Protein AF-A0A2V5HBD2-F1 (afdb_monomer)

pLDDT: mean 93.87, std 6.94, range [51.75, 98.62]

Structure (mmCIF, N/CA/C/O backbone):
data_AF-A0A2V5HBD2-F1
#
_entry.id   AF-A0A2V5HBD2-F1
#
loop_
_atom_site.group_PDB
_atom_site.id
_atom_site.type_symbol
_atom_site.label_atom_id
_atom_site.label_alt_id
_atom_site.label_comp_id
_atom_site.label_asym_id
_atom_site.label_entity_id
_atom_site.label_seq_id
_atom_site.pdbx_PDB_ins_code
_atom_site.Cartn_x
_atom_site.Cartn_y
_atom_site.Cartn_z
_atom_site.occupancy
_atom_site.B_iso_or_equiv
_atom_site.auth_seq_id
_atom_site.auth_comp_id
_atom_site.auth_asym_id
_atom_site.auth_atom_id
_atom_site.pdbx_PDB_model_num
ATOM 1 N N . SER A 1 1 ? -24.191 18.237 13.356 1.00 51.75 1 SER A N 1
ATOM 2 C CA . SER A 1 1 ? -23.125 17.581 14.132 1.00 51.75 1 SER A CA 1
ATOM 3 C C . SER A 1 1 ? -22.554 16.488 13.260 1.00 51.75 1 SER A C 1
ATOM 5 O O . SER A 1 1 ? -23.307 15.611 12.860 1.00 51.75 1 SER A O 1
ATOM 7 N N . SER A 1 2 ? -21.290 16.586 12.874 1.00 55.81 2 SER A N 1
ATOM 8 C CA . SER A 1 2 ? -20.625 15.600 12.021 1.00 55.81 2 SER A CA 1
ATOM 9 C C . SER A 1 2 ? -19.352 15.178 12.733 1.00 55.81 2 SER A C 1
ATOM 11 O O . SER A 1 2 ? -18.340 15.867 12.656 1.00 55.81 2 SER A O 1
ATOM 13 N N . SER A 1 3 ? -19.438 14.088 13.495 1.00 84.38 3 SER A N 1
ATOM 14 C CA . SER A 1 3 ? -18.272 13.437 14.089 1.00 84.38 3 SER A CA 1
ATOM 15 C C . SER A 1 3 ? -17.322 13.004 12.970 1.00 84.38 3 SER A C 1
ATOM 17 O O . SER A 1 3 ? -17.746 12.300 12.048 1.00 84.38 3 SER A O 1
ATOM 19 N N . CYS A 1 4 ? -16.061 13.432 13.035 1.00 91.94 4 CYS A N 1
ATOM 20 C CA . CYS A 1 4 ? -15.017 12.989 12.114 1.00 91.94 4 CYS A CA 1
ATOM 21 C C . CYS A 1 4 ? -14.835 11.463 12.184 1.00 91.94 4 CYS A C 1
ATOM 23 O O . CYS A 1 4 ? -15.156 10.831 13.191 1.00 91.94 4 CYS A O 1
ATOM 25 N N . ARG A 1 5 ? -14.324 10.865 11.103 1.00 93.62 5 ARG A N 1
ATOM 26 C CA . ARG A 1 5 ? -13.854 9.472 11.121 1.00 93.62 5 ARG A CA 1
ATOM 27 C C . ARG A 1 5 ? -12.477 9.403 11.790 1.00 93.62 5 ARG A C 1
ATOM 29 O O . ARG A 1 5 ? -11.736 10.379 11.724 1.00 93.62 5 ARG A O 1
ATOM 36 N N . CYS A 1 6 ? -12.169 8.264 12.406 1.00 94.56 6 CYS A N 1
ATOM 37 C CA . CYS A 1 6 ? -10.869 7.992 13.021 1.00 94.56 6 CYS A CA 1
ATOM 38 C C . CYS A 1 6 ? -9.817 7.662 11.954 1.00 94.56 6 CYS A C 1
ATOM 40 O O . CYS A 1 6 ?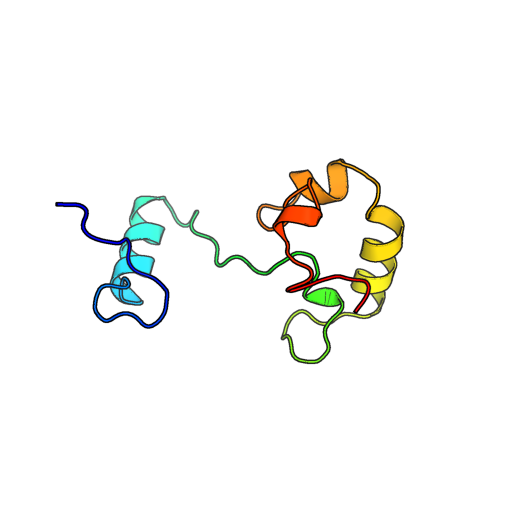 -10.134 7.012 10.954 1.00 94.56 6 CYS A O 1
ATOM 42 N N . PHE A 1 7 ? -8.574 8.056 12.207 1.00 95.50 7 PHE A N 1
ATOM 43 C CA . PHE A 1 7 ? -7.390 7.734 11.413 1.00 95.50 7 PHE A CA 1
ATOM 44 C C . PHE A 1 7 ? -6.385 6.910 12.232 1.00 95.50 7 PHE A C 1
ATOM 46 O O . PHE A 1 7 ? -6.448 6.918 13.464 1.00 95.50 7 PHE A O 1
ATOM 53 N N . PRO A 1 8 ? -5.438 6.202 11.584 1.00 95.06 8 PRO A N 1
ATOM 54 C CA . PRO A 1 8 ? -4.355 5.529 12.293 1.00 95.06 8 PRO A CA 1
ATOM 55 C C . PRO A 1 8 ? -3.614 6.489 13.234 1.00 95.06 8 PRO A C 1
ATOM 57 O O . PRO A 1 8 ? -3.159 7.549 12.809 1.00 95.06 8 PRO A O 1
ATOM 60 N N . GLY A 1 9 ? -3.488 6.104 14.505 1.00 94.31 9 GLY A N 1
ATOM 61 C CA . GLY A 1 9 ? -2.870 6.917 15.560 1.00 94.31 9 GLY A CA 1
ATOM 62 C C . GLY A 1 9 ? -3.863 7.679 16.445 1.00 94.31 9 GLY A C 1
ATOM 63 O O . GLY A 1 9 ? -3.487 8.088 17.543 1.00 94.31 9 GLY A O 1
ATOM 64 N N . ASP A 1 10 ? -5.124 7.818 16.029 1.00 95.62 10 ASP A N 1
ATOM 65 C CA . ASP A 1 10 ? -6.169 8.380 16.885 1.00 95.62 10 ASP A CA 1
ATOM 66 C C . ASP A 1 10 ? -6.542 7.411 18.013 1.00 95.62 10 ASP A C 1
ATOM 68 O O . ASP A 1 10 ? -6.558 6.195 17.831 1.00 95.62 10 ASP A O 1
ATOM 72 N N . ALA A 1 11 ? -6.958 7.946 19.164 1.00 94.31 11 ALA A N 1
ATOM 73 C CA . ALA A 1 11 ? -7.399 7.136 20.306 1.00 94.31 11 ALA A CA 1
ATOM 74 C C . ALA A 1 11 ? -8.632 6.258 20.009 1.00 94.31 11 ALA A C 1
ATOM 76 O O . ALA A 1 11 ? -8.893 5.305 20.734 1.00 94.31 11 ALA A O 1
ATOM 77 N N . CYS A 1 12 ? -9.402 6.594 18.970 1.00 94.31 12 CYS A N 1
ATOM 78 C CA . CYS A 1 12 ? -10.555 5.821 18.513 1.00 94.31 12 CYS A CA 1
ATOM 79 C C . CYS A 1 12 ? -10.238 4.873 17.345 1.00 94.31 12 CYS A C 1
ATOM 81 O O . CYS A 1 12 ? -11.152 4.248 16.808 1.00 94.31 12 CYS A O 1
ATOM 83 N N . TRP A 1 13 ? -8.975 4.792 16.911 1.00 96.56 13 TRP A N 1
ATOM 84 C CA . TRP A 1 13 ? -8.544 3.807 15.926 1.00 96.56 13 TRP A CA 1
ATOM 85 C C . TRP A 1 13 ? -8.624 2.396 16.524 1.00 96.56 13 TRP A C 1
ATOM 87 O O . TRP A 1 13 ? -8.197 2.228 17.669 1.00 96.56 13 TRP A O 1
ATOM 97 N N . PRO A 1 14 ? -9.123 1.384 15.786 1.00 97.06 14 PRO A N 1
ATOM 98 C CA . PRO A 1 14 ? -9.264 0.048 16.344 1.00 97.06 14 PRO A CA 1
ATOM 99 C C . PRO A 1 14 ? -7.920 -0.535 16.782 1.00 97.06 14 PRO A C 1
ATOM 101 O O . PRO A 1 14 ? -6.904 -0.386 16.088 1.00 97.06 14 PRO A O 1
ATOM 104 N N . SER A 1 15 ? -7.924 -1.208 17.929 1.00 97.19 15 SER A N 1
ATOM 105 C CA . SER A 1 15 ? -6.751 -1.881 18.474 1.00 97.19 15 SER A CA 1
ATOM 106 C C . SER A 1 15 ? -6.355 -3.097 17.620 1.00 97.19 15 SER A C 1
ATOM 108 O O . SER A 1 15 ? -7.154 -3.594 16.817 1.00 97.19 15 SER A O 1
ATOM 110 N N . PRO A 1 16 ? -5.128 -3.627 17.775 1.00 97.00 16 PRO A N 1
ATOM 111 C CA . PRO A 1 16 ? -4.722 -4.863 17.104 1.00 97.00 16 PRO A CA 1
ATOM 112 C C . PRO A 1 16 ? -5.669 -6.043 17.375 1.00 97.00 16 PRO A C 1
ATOM 114 O O . PRO A 1 16 ? -5.935 -6.839 16.476 1.00 97.00 16 PRO A O 1
ATOM 117 N N . GLU A 1 17 ? -6.213 -6.143 18.589 1.00 98.31 17 GLU A N 1
ATOM 118 C CA . GLU A 1 17 ? -7.167 -7.185 18.976 1.00 98.31 17 GLU A CA 1
ATOM 119 C C . GLU A 1 17 ? -8.510 -7.023 18.251 1.00 98.31 17 GLU A C 1
ATOM 121 O O . GLU A 1 17 ? -9.084 -8.012 17.798 1.00 98.31 17 GLU A O 1
ATOM 126 N N . GLU A 1 18 ? -8.992 -5.787 18.080 1.00 98.31 18 GLU A N 1
ATOM 127 C CA . GLU A 1 18 ? -10.214 -5.501 17.317 1.00 98.31 18 GLU A CA 1
ATOM 128 C C . GLU A 1 18 ? -10.037 -5.819 15.825 1.00 98.31 18 GLU A C 1
ATOM 130 O O . GLU A 1 18 ? -10.923 -6.418 15.209 1.00 98.31 18 GLU A O 1
ATOM 135 N N . TRP A 1 19 ? -8.872 -5.501 15.247 1.00 98.06 19 TRP A N 1
ATOM 136 C CA . TRP A 1 19 ? -8.531 -5.908 13.880 1.00 98.06 19 TRP A CA 1
ATOM 137 C C . TRP A 1 19 ? -8.438 -7.431 13.730 1.00 98.06 19 TRP A C 1
ATOM 139 O O . TRP A 1 19 ? -8.917 -7.972 12.731 1.00 98.06 19 TRP A O 1
ATOM 149 N N . SER A 1 20 ? -7.877 -8.136 14.720 1.00 98.31 20 SER A N 1
ATOM 150 C CA . SER A 1 20 ? -7.828 -9.604 14.730 1.00 98.31 20 SER A CA 1
ATOM 151 C C . SER A 1 20 ? -9.230 -10.209 14.789 1.00 98.31 20 SER A C 1
ATOM 153 O O . SER A 1 20 ? -9.547 -11.088 13.993 1.00 98.31 20 SER A O 1
ATOM 155 N N . ALA A 1 21 ? -10.0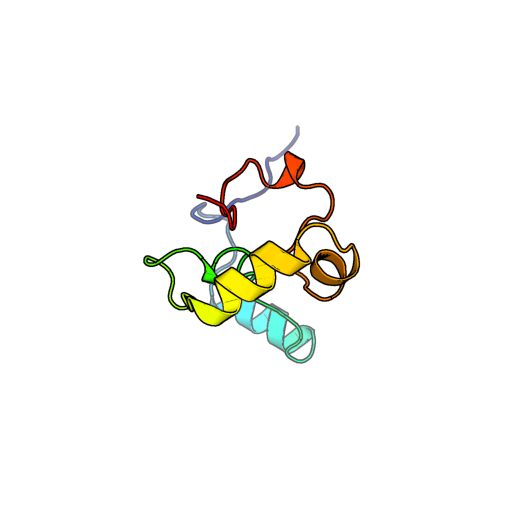96 -9.699 15.669 1.00 98.62 21 ALA A N 1
ATOM 156 C CA . ALA A 1 21 ? -11.477 -10.158 15.778 1.00 98.62 21 ALA A CA 1
ATOM 157 C C . ALA A 1 21 ? -12.267 -9.923 14.478 1.00 98.62 21 ALA A C 1
ATOM 159 O O . ALA A 1 21 ? -13.040 -10.787 14.057 1.00 98.62 21 ALA A O 1
ATOM 160 N N . LEU A 1 22 ? -12.046 -8.785 13.803 1.00 98.44 22 LEU A N 1
ATOM 161 C CA . LEU A 1 22 ? -12.608 -8.544 12.474 1.00 98.44 22 LEU A CA 1
ATOM 162 C C . LEU A 1 22 ? -12.109 -9.593 11.477 1.00 98.44 22 LEU A C 1
ATOM 164 O O . LEU A 1 22 ? -12.933 -10.180 10.778 1.00 98.44 22 LEU A O 1
ATOM 168 N N . ASN A 1 23 ? -10.798 -9.845 11.430 1.00 98.50 23 ASN A N 1
ATOM 169 C CA . ASN A 1 23 ? -10.205 -10.825 10.522 1.00 98.50 23 ASN A CA 1
ATOM 170 C C . ASN A 1 23 ? -10.808 -12.225 10.720 1.00 98.50 23 ASN A C 1
ATOM 172 O O . ASN A 1 23 ? -11.214 -12.865 9.7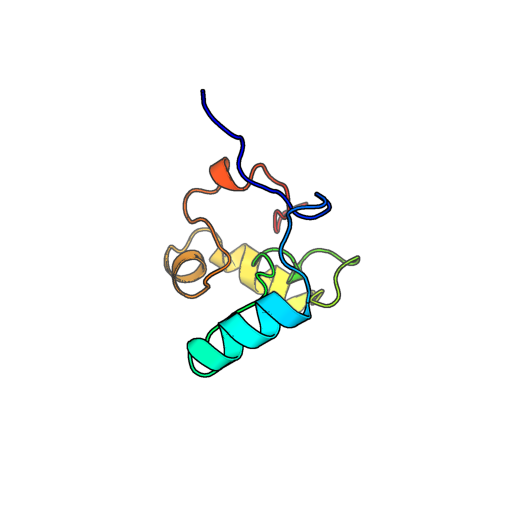49 1.00 98.50 23 ASN A O 1
ATOM 176 N N . ASP A 1 24 ? -10.958 -12.658 11.972 1.00 98.44 24 ASP A N 1
ATOM 177 C CA . ASP A 1 24 ? -11.583 -13.936 12.316 1.00 98.44 24 ASP A CA 1
ATOM 178 C C . ASP A 1 24 ? -13.052 -13.982 11.869 1.00 98.44 24 ASP A C 1
ATOM 180 O O . ASP A 1 24 ? -13.496 -14.965 11.270 1.00 98.44 24 ASP A O 1
ATOM 184 N N . SER A 1 25 ? -13.800 -12.890 12.070 1.00 98.62 25 SER A N 1
ATOM 185 C CA . SER A 1 25 ? -15.212 -12.802 11.668 1.00 98.62 25 SER A CA 1
ATOM 186 C C . SER A 1 25 ? -15.427 -12.907 10.153 1.00 98.62 25 SER A C 1
ATOM 188 O O . SER A 1 25 ? -16.482 -13.363 9.712 1.00 98.62 25 SER A O 1
ATOM 190 N N . ILE A 1 26 ? -14.419 -12.539 9.352 1.00 98.25 26 ILE A N 1
ATOM 191 C CA . ILE A 1 26 ? -14.434 -12.645 7.886 1.00 98.25 26 ILE A CA 1
ATOM 192 C C . ILE A 1 26 ? -13.571 -13.800 7.368 1.00 98.25 26 ILE A C 1
ATOM 194 O O . ILE A 1 26 ? -13.153 -13.793 6.211 1.00 98.25 26 ILE A O 1
ATOM 198 N N . SER A 1 27 ? -13.329 -14.821 8.199 1.00 98.31 27 SER A N 1
ATOM 199 C CA . SER A 1 27 ? -12.610 -16.048 7.819 1.00 98.31 27 SER A CA 1
ATOM 200 C C . SER A 1 27 ? -11.192 -15.801 7.286 1.00 98.31 27 SER A C 1
ATOM 202 O O . SER A 1 27 ? -10.762 -16.449 6.335 1.00 98.31 27 SER A O 1
ATOM 204 N N . GLY A 1 28 ? -10.467 -14.848 7.873 1.00 97.69 28 GLY A N 1
ATOM 205 C CA . GLY A 1 28 ? -9.074 -14.572 7.522 1.00 97.69 28 GLY A CA 1
ATOM 206 C C . GLY A 1 28 ? -8.878 -13.699 6.277 1.00 97.69 28 GLY A C 1
ATOM 207 O O . GLY A 1 28 ? -7.765 -13.624 5.766 1.00 97.69 28 GLY A O 1
ATOM 208 N N . ASN A 1 29 ? -9.935 -13.063 5.759 1.00 96.75 29 ASN A N 1
ATOM 209 C CA . ASN A 1 29 ? -9.883 -12.271 4.521 1.00 96.75 29 ASN A CA 1
ATOM 210 C C . ASN A 1 29 ? -9.543 -10.781 4.735 1.00 96.75 29 ASN A C 1
ATOM 212 O O . ASN A 1 29 ? -9.791 -9.963 3.846 1.00 96.75 29 ASN A O 1
ATOM 216 N N . LEU A 1 30 ? -8.996 -10.396 5.894 1.00 96.88 30 LEU A N 1
ATOM 217 C CA . LEU A 1 30 ? -8.494 -9.040 6.123 1.00 96.88 30 LEU A CA 1
ATOM 218 C C . LEU A 1 30 ? -7.041 -8.929 5.650 1.00 96.88 30 LEU A C 1
ATOM 220 O O . LEU A 1 30 ? -6.194 -9.738 6.022 1.00 96.88 30 LEU A O 1
ATOM 224 N N . LEU A 1 31 ? -6.737 -7.889 4.873 1.00 94.44 31 LEU A N 1
ATOM 225 C CA . LEU A 1 31 ? -5.391 -7.622 4.369 1.00 94.44 31 LEU A CA 1
ATOM 226 C C . LEU A 1 31 ? -4.879 -6.274 4.875 1.00 94.44 31 LEU A C 1
ATOM 228 O O . LEU A 1 31 ? -5.565 -5.256 4.761 1.00 94.44 31 LEU A O 1
ATOM 232 N N . THR A 1 32 ? -3.637 -6.254 5.355 1.00 92.75 32 THR A N 1
ATOM 233 C CA . THR A 1 32 ? -2.881 -5.008 5.508 1.00 92.75 32 THR A CA 1
ATOM 234 C C . THR A 1 32 ? -2.451 -4.540 4.123 1.00 92.75 32 THR A C 1
ATOM 236 O O . THR A 1 32 ? -1.776 -5.270 3.397 1.00 92.75 32 THR A O 1
ATOM 239 N N . ILE A 1 33 ? -2.863 -3.335 3.735 1.00 92.38 33 ILE A N 1
ATOM 240 C CA . ILE A 1 33 ? -2.586 -2.799 2.401 1.00 92.38 33 ILE A CA 1
ATOM 241 C C . ILE A 1 33 ? -1.137 -2.313 2.328 1.00 92.38 33 ILE A C 1
ATOM 243 O O . ILE A 1 33 ? -0.783 -1.319 2.956 1.00 92.38 33 ILE A O 1
ATOM 247 N N . ASP A 1 34 ? -0.332 -2.996 1.517 1.00 93.06 34 ASP A N 1
ATOM 248 C CA . ASP A 1 34 ? 0.983 -2.530 1.077 1.00 93.06 34 ASP A CA 1
ATOM 249 C C . ASP A 1 34 ? 0.858 -1.968 -0.350 1.00 93.06 34 ASP A C 1
ATOM 251 O O . ASP A 1 34 ? 0.492 -2.728 -1.259 1.00 93.06 34 ASP A O 1
ATOM 255 N N . PRO A 1 35 ? 1.067 -0.654 -0.577 1.00 95.00 35 PRO A N 1
ATOM 256 C CA . PRO A 1 35 ? 0.957 -0.059 -1.905 1.00 95.00 35 PRO A CA 1
ATOM 257 C C . PRO A 1 35 ? 1.782 -0.820 -2.942 1.00 95.00 35 PRO A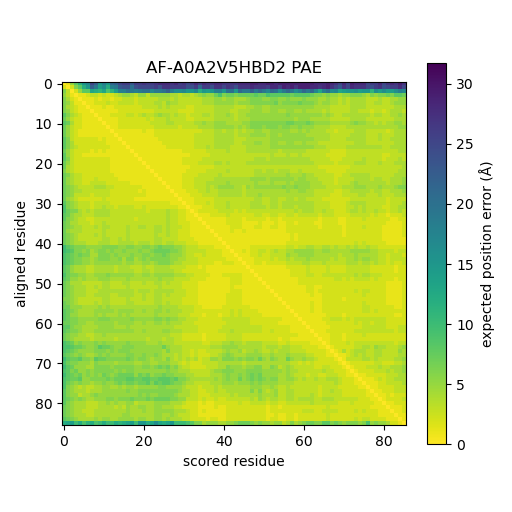 C 1
ATOM 259 O O . PRO A 1 35 ? 2.914 -1.216 -2.682 1.00 95.00 35 PRO A O 1
ATOM 262 N N . ILE A 1 36 ? 1.254 -0.980 -4.158 1.00 95.50 36 ILE A N 1
ATOM 263 C CA . ILE A 1 36 ? 1.968 -1.730 -5.207 1.00 95.50 36 ILE A CA 1
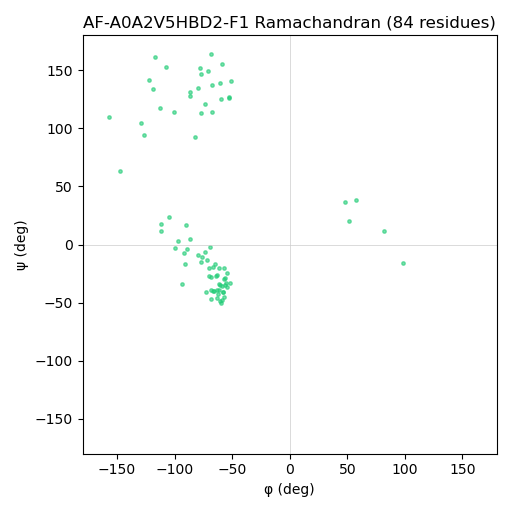ATOM 264 C C . ILE A 1 36 ? 3.378 -1.166 -5.487 1.00 95.50 36 ILE A C 1
ATOM 266 O O . ILE A 1 36 ? 4.278 -1.912 -5.859 1.00 95.50 36 ILE A O 1
ATOM 270 N N . GLY A 1 37 ? 3.582 0.142 -5.276 1.00 95.62 37 GLY A N 1
ATOM 271 C CA . GLY A 1 37 ? 4.862 0.829 -5.452 1.00 95.62 37 GLY A CA 1
ATOM 272 C C . GLY A 1 37 ? 5.914 0.511 -4.387 1.00 95.62 37 GLY A C 1
ATOM 273 O O . GLY A 1 37 ? 7.084 0.801 -4.619 1.00 95.62 37 GLY A O 1
ATOM 274 N N . SER A 1 38 ? 5.555 -0.119 -3.261 1.00 96.75 38 SER A N 1
ATOM 275 C CA . SER A 1 38 ? 6.476 -0.392 -2.147 1.00 96.75 38 SER A CA 1
ATOM 276 C C . SER A 1 38 ? 7.714 -1.173 -2.581 1.00 96.75 38 SER A C 1
ATOM 278 O O . SER A 1 38 ? 8.814 -0.896 -2.110 1.00 96.75 38 SER A O 1
ATOM 280 N N . VAL A 1 39 ? 7.579 -2.060 -3.574 1.00 97.38 39 VAL A N 1
ATOM 281 C CA . VAL A 1 39 ? 8.706 -2.809 -4.157 1.00 97.38 39 VAL A CA 1
ATOM 282 C C . VAL A 1 39 ? 9.822 -1.920 -4.723 1.00 97.38 39 VAL A C 1
ATOM 284 O O . VAL A 1 39 ? 10.948 -2.383 -4.872 1.00 97.38 39 VAL A O 1
ATOM 287 N N . CYS A 1 40 ? 9.539 -0.649 -5.018 1.00 97.56 40 CYS A N 1
ATOM 288 C CA . CYS A 1 40 ? 10.500 0.326 -5.532 1.00 97.56 40 CYS A CA 1
ATOM 289 C C . CYS A 1 40 ? 11.203 1.158 -4.450 1.00 97.56 40 CYS A C 1
ATOM 291 O O . CYS A 1 40 ? 12.144 1.879 -4.771 1.00 97.56 40 CYS A O 1
ATOM 293 N N . HIS A 1 41 ? 10.801 1.061 -3.180 1.00 97.25 41 HIS A N 1
ATOM 294 C CA . HIS A 1 41 ? 11.327 1.917 -2.117 1.00 97.25 41 HIS A CA 1
ATOM 295 C C . HIS A 1 41 ? 12.161 1.124 -1.107 1.00 97.25 41 HIS A C 1
ATOM 297 O O . HIS A 1 41 ? 11.648 0.253 -0.405 1.00 97.25 41 HIS A O 1
ATOM 303 N N . THR A 1 42 ? 13.449 1.461 -0.996 1.00 96.62 42 THR A N 1
ATOM 304 C CA . THR A 1 42 ? 14.457 0.750 -0.179 1.00 96.62 42 THR A CA 1
ATOM 305 C C . THR A 1 42 ? 14.204 0.784 1.328 1.00 96.62 42 THR A C 1
ATOM 307 O O . THR A 1 42 ? 14.787 -0.005 2.066 1.00 96.62 42 THR A O 1
ATOM 310 N N . ASN A 1 43 ? 13.348 1.689 1.800 1.00 94.12 43 ASN A N 1
ATOM 311 C CA . ASN A 1 43 ? 12.943 1.802 3.200 1.00 94.12 43 ASN A CA 1
ATOM 312 C C . ASN A 1 43 ? 11.747 0.902 3.562 1.00 94.12 43 ASN A C 1
ATOM 314 O O . ASN A 1 43 ? 11.246 0.990 4.682 1.00 94.12 43 ASN A O 1
ATOM 318 N N . THR A 1 44 ? 11.274 0.065 2.638 1.00 93.62 44 THR A N 1
ATOM 319 C CA . THR A 1 44 ? 10.171 -0.871 2.874 1.00 93.62 44 THR A CA 1
ATOM 320 C C . THR A 1 44 ? 10.683 -2.307 2.953 1.00 93.62 44 THR A C 1
ATOM 322 O O . THR A 1 44 ? 11.687 -2.664 2.337 1.00 93.62 44 THR A O 1
ATOM 325 N N . ALA A 1 45 ? 9.963 -3.163 3.681 1.00 94.94 45 ALA A N 1
ATOM 326 C CA . ALA A 1 45 ? 10.257 -4.598 3.726 1.00 94.94 45 ALA A CA 1
ATOM 327 C C . ALA A 1 45 ? 10.021 -5.301 2.373 1.00 94.94 45 ALA A C 1
ATOM 329 O O . ALA A 1 45 ? 10.548 -6.387 2.145 1.00 94.94 45 ALA A O 1
ATOM 330 N N . SER A 1 46 ? 9.238 -4.679 1.490 1.00 95.81 46 SER A N 1
ATOM 331 C CA . SER A 1 46 ? 8.837 -5.219 0.190 1.00 95.81 46 SER A CA 1
ATOM 332 C C . SER A 1 46 ? 9.811 -4.879 -0.938 1.00 95.81 46 SER A C 1
ATOM 334 O O . SER A 1 46 ? 9.595 -5.337 -2.061 1.00 95.81 46 SER A O 1
ATOM 336 N N . TYR A 1 47 ? 10.857 -4.087 -0.668 1.00 97.38 47 TYR A N 1
ATOM 337 C CA . TYR A 1 47 ? 11.822 -3.655 -1.675 1.00 97.38 47 TYR A CA 1
ATOM 338 C C . TYR A 1 47 ? 12.409 -4.831 -2.459 1.00 97.38 47 TYR A C 1
ATOM 340 O O . TYR A 1 47 ? 12.987 -5.762 -1.896 1.00 97.38 47 TYR A O 1
ATOM 348 N N . ASP A 1 48 ? 12.298 -4.745 -3.779 1.00 98.25 48 ASP A N 1
ATOM 349 C CA . ASP A 1 48 ? 12.799 -5.740 -4.711 1.00 98.25 48 ASP A CA 1
ATOM 350 C C . ASP A 1 48 ? 13.008 -5.062 -6.069 1.00 98.25 48 ASP A C 1
ATOM 352 O O . ASP A 1 48 ? 12.059 -4.687 -6.764 1.00 98.25 48 ASP A O 1
ATOM 356 N N . ASN A 1 49 ? 14.274 -4.889 -6.446 1.00 97.50 49 ASN A N 1
ATOM 357 C CA . ASN A 1 49 ? 14.647 -4.151 -7.649 1.00 97.50 49 ASN A CA 1
ATOM 358 C C . ASN A 1 49 ? 14.097 -4.798 -8.937 1.00 97.50 49 ASN A C 1
ATOM 360 O O . ASN A 1 49 ? 13.722 -4.096 -9.878 1.00 97.50 49 ASN A O 1
ATOM 364 N N . GLU A 1 50 ? 14.004 -6.130 -8.992 1.00 98.38 50 GLU A N 1
ATOM 365 C CA . GLU A 1 50 ? 13.483 -6.833 -10.170 1.00 98.38 50 GLU A CA 1
ATOM 366 C C . GLU A 1 50 ? 11.966 -6.660 -10.293 1.00 98.38 50 GLU A C 1
ATOM 368 O O . GLU A 1 50 ? 11.442 -6.398 -11.387 1.00 98.38 50 GLU A O 1
ATOM 373 N N . LYS A 1 51 ? 11.249 -6.732 -9.164 1.00 97.69 51 LYS A N 1
ATOM 374 C CA . LYS A 1 51 ? 9.809 -6.443 -9.125 1.00 97.69 51 LYS A CA 1
ATOM 375 C C . LYS A 1 51 ? 9.521 -4.985 -9.441 1.00 97.69 51 LYS A C 1
ATOM 377 O O . LYS A 1 51 ? 8.594 -4.725 -10.204 1.00 97.69 51 LYS A O 1
ATOM 382 N N . CYS A 1 52 ? 10.332 -4.050 -8.948 1.00 98.12 52 CYS A N 1
ATOM 383 C CA . CYS A 1 52 ? 10.200 -2.638 -9.291 1.00 98.12 52 CYS A CA 1
ATOM 384 C C . CYS A 1 52 ? 10.348 -2.401 -10.800 1.00 98.12 52 CYS A C 1
ATOM 386 O O . CYS A 1 52 ? 9.469 -1.812 -11.430 1.00 98.12 52 CYS A O 1
ATOM 388 N N . ALA A 1 53 ? 11.406 -2.937 -11.417 1.00 98.44 53 ALA A N 1
ATOM 389 C CA . ALA A 1 53 ? 11.616 -2.817 -12.858 1.00 98.44 53 ALA A CA 1
ATOM 390 C C . ALA A 1 53 ? 10.468 -3.448 -13.671 1.00 98.44 53 ALA A C 1
ATOM 392 O O . ALA A 1 53 ? 10.106 -2.954 -14.743 1.00 98.44 53 ALA A O 1
ATOM 393 N N . THR A 1 54 ? 9.881 -4.538 -13.171 1.00 97.88 54 THR A N 1
ATOM 394 C CA . THR A 1 54 ? 8.705 -5.174 -13.782 1.00 97.88 54 THR A CA 1
ATOM 395 C C . THR A 1 54 ? 7.465 -4.290 -13.657 1.00 97.88 54 THR A C 1
ATOM 397 O O . THR A 1 54 ? 6.788 -4.049 -14.659 1.00 97.88 54 THR A O 1
ATOM 400 N N . LEU A 1 55 ? 7.208 -3.748 -12.465 1.00 96.75 55 LEU A N 1
ATOM 401 C CA . LEU A 1 55 ? 6.090 -2.851 -12.190 1.00 96.75 55 LEU A CA 1
ATOM 402 C C . LEU A 1 55 ? 6.142 -1.602 -13.074 1.00 96.75 55 LEU A C 1
ATOM 404 O O . LEU A 1 55 ? 5.156 -1.273 -13.728 1.00 96.75 55 LEU A O 1
ATOM 408 N N . GLN A 1 56 ? 7.304 -0.953 -13.173 1.00 97.06 56 GLN A N 1
ATOM 409 C CA . GLN A 1 56 ? 7.498 0.229 -14.016 1.00 97.06 56 GLN A CA 1
ATOM 410 C C . GLN A 1 56 ? 7.163 -0.044 -15.492 1.00 97.06 56 GLN A C 1
ATOM 412 O O . GLN A 1 56 ? 6.505 0.769 -16.140 1.00 97.06 56 GLN A O 1
ATOM 417 N N . LYS A 1 57 ? 7.552 -1.211 -16.030 1.00 97.94 57 LYS A N 1
ATOM 418 C CA . LYS A 1 57 ? 7.235 -1.616 -17.416 1.00 97.94 57 LYS A CA 1
ATOM 419 C C . LYS A 1 57 ? 5.750 -1.905 -17.633 1.00 97.94 57 LYS A C 1
ATOM 421 O O . LYS A 1 57 ? 5.262 -1.797 -18.758 1.00 97.94 57 LYS A O 1
ATOM 426 N N . GLN A 1 58 ? 5.043 -2.328 -16.589 1.00 95.88 58 GLN A N 1
ATOM 427 C CA . GLN A 1 58 ? 3.634 -2.712 -16.654 1.00 95.88 58 GLN A CA 1
ATOM 428 C C . GLN A 1 58 ? 2.683 -1.611 -16.170 1.00 95.88 58 GLN A C 1
ATOM 430 O O . GLN A 1 58 ? 1.473 -1.781 -16.287 1.00 95.88 58 GLN A O 1
ATOM 435 N N . TRP A 1 59 ? 3.201 -0.479 -15.688 1.00 94.00 59 TRP A N 1
ATOM 436 C CA . TRP A 1 59 ? 2.421 0.577 -15.040 1.00 94.00 59 TRP A CA 1
ATOM 437 C C . TRP A 1 59 ? 1.290 1.155 -15.899 1.00 94.00 59 TRP A C 1
ATOM 439 O O . TRP A 1 59 ? 0.275 1.584 -15.381 1.00 94.00 59 TRP A O 1
ATOM 449 N N . SER A 1 60 ? 1.416 1.162 -17.226 1.00 92.94 60 SER A N 1
ATOM 450 C CA . SER A 1 60 ? 0.347 1.659 -18.106 1.00 92.94 60 SER A CA 1
ATOM 451 C C . SER A 1 60 ? -0.788 0.655 -18.339 1.00 92.94 60 SER A C 1
ATOM 453 O O . SER A 1 60 ? -1.797 1.002 -18.956 1.00 92.94 60 SER A O 1
ATOM 455 N N . LYS A 1 61 ? -0.636 -0.600 -17.898 1.00 93.88 61 LYS A N 1
ATOM 456 C CA . LYS A 1 61 ? -1.627 -1.656 -18.115 1.00 93.88 61 LYS A CA 1
ATOM 457 C C . LYS A 1 61 ? -2.680 -1.620 -17.005 1.00 93.88 61 LYS A C 1
ATOM 459 O O . LYS A 1 61 ? -2.317 -1.738 -15.838 1.00 93.88 61 LYS A O 1
ATOM 464 N N . PRO A 1 62 ? -3.983 -1.580 -17.338 1.00 93.31 62 PRO A N 1
ATOM 465 C CA . PRO A 1 62 ? -5.044 -1.629 -16.333 1.0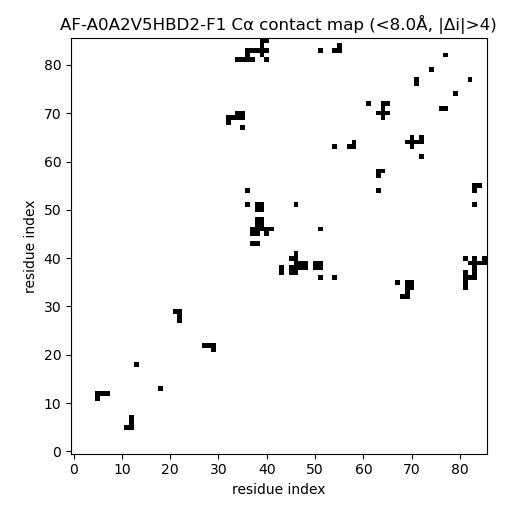0 93.31 62 PRO A CA 1
ATOM 466 C C . PR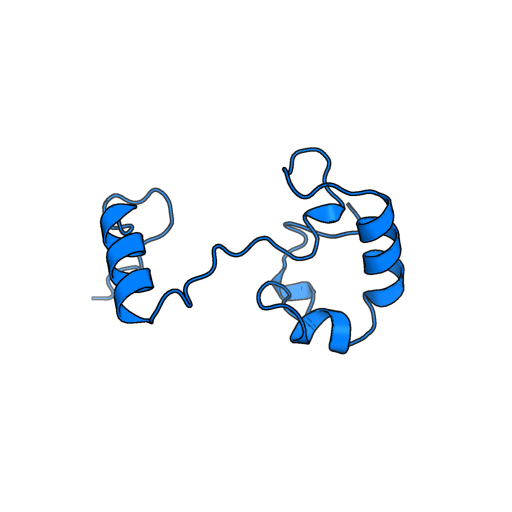O A 1 62 ? -4.977 -2.860 -15.420 1.00 93.31 62 PRO A C 1
ATOM 468 O O . PRO A 1 62 ? -5.273 -2.740 -14.234 1.00 93.31 62 PRO A O 1
ATOM 471 N N . SER A 1 63 ? -4.546 -4.014 -15.950 1.00 94.31 63 SER A N 1
ATOM 472 C CA . SER A 1 63 ? -4.421 -5.264 -15.185 1.00 94.31 63 SER A CA 1
ATOM 473 C C . SER A 1 63 ? -3.499 -5.136 -13.983 1.00 94.31 63 SER A C 1
ATOM 475 O O . SER A 1 63 ? -3.866 -5.539 -12.888 1.00 94.31 63 SER A O 1
ATOM 477 N N . THR A 1 64 ? -2.376 -4.433 -14.142 1.00 93.69 64 THR A N 1
ATOM 478 C CA . THR A 1 64 ? -1.441 -4.120 -13.053 1.00 93.69 64 THR A CA 1
ATOM 479 C C . THR A 1 64 ? -2.140 -3.483 -11.850 1.00 93.69 64 THR A C 1
ATOM 481 O O . THR A 1 64 ? -1.742 -3.711 -10.711 1.00 93.69 64 THR A O 1
ATOM 484 N N . HIS A 1 65 ? -3.195 -2.699 -12.093 1.00 94.81 65 HIS A N 1
ATOM 485 C CA . HIS A 1 65 ? -3.897 -1.955 -11.056 1.00 94.81 65 HIS A CA 1
ATOM 486 C C . HIS A 1 65 ? -5.104 -2.691 -10.467 1.00 94.81 65 HIS A C 1
ATOM 488 O O . HIS A 1 65 ? -5.369 -2.523 -9.284 1.00 94.81 65 HIS A O 1
ATOM 494 N N . TYR A 1 66 ? -5.841 -3.494 -11.244 1.00 93.25 66 TYR A N 1
ATOM 495 C CA . TYR A 1 66 ? -7.011 -4.215 -10.717 1.00 93.25 66 TYR A CA 1
ATOM 496 C C . TYR A 1 66 ? -6.694 -5.616 -10.179 1.00 93.25 66 TYR A C 1
ATOM 498 O O . TYR A 1 66 ? -7.504 -6.163 -9.436 1.00 93.25 66 TYR A O 1
ATOM 506 N N . ASP A 1 67 ? -5.536 -6.190 -10.521 1.00 92.25 67 ASP A N 1
ATOM 507 C CA . ASP A 1 67 ? -5.103 -7.496 -9.999 1.00 92.25 67 ASP A CA 1
ATOM 508 C C . ASP A 1 67 ? -4.601 -7.404 -8.547 1.00 92.25 67 ASP A C 1
ATOM 510 O O . ASP A 1 67 ? -4.397 -8.423 -7.886 1.00 92.25 67 ASP A O 1
ATOM 514 N N . THR A 1 68 ? -4.405 -6.186 -8.029 1.00 88.88 68 THR A N 1
ATOM 515 C CA . THR A 1 68 ? -3.963 -5.944 -6.652 1.00 88.88 68 THR A CA 1
ATOM 516 C C . THR A 1 68 ? -4.972 -5.073 -5.899 1.00 88.88 68 THR A C 1
ATOM 518 O O . THR A 1 68 ? -5.502 -4.113 -6.459 1.00 88.88 68 THR A O 1
ATOM 521 N N . PRO A 1 69 ? -5.224 -5.338 -4.605 1.00 89.44 69 PRO A N 1
ATOM 522 C CA . PRO A 1 69 ? -6.113 -4.503 -3.795 1.00 89.44 69 PRO A CA 1
ATOM 523 C C . PRO A 1 69 ? -5.484 -3.149 -3.414 1.00 89.44 69 PRO A C 1
ATOM 525 O O . PRO A 1 69 ? -6.151 -2.311 -2.812 1.00 89.44 69 PRO A O 1
ATOM 528 N N . SER A 1 70 ? -4.201 -2.933 -3.729 1.00 91.25 70 SER A N 1
ATOM 529 C CA . SER A 1 70 ? -3.387 -1.815 -3.242 1.00 91.25 70 SER A CA 1
ATOM 530 C C . SER A 1 70 ? -3.001 -0.799 -4.320 1.00 91.25 70 SER A C 1
ATOM 532 O O . SER A 1 70 ? -2.080 -0.000 -4.124 1.00 91.25 70 SER A O 1
ATOM 534 N N . SER A 1 71 ? -3.695 -0.808 -5.464 1.00 94.19 71 SER A N 1
ATOM 535 C CA . SER A 1 71 ? -3.372 0.062 -6.592 1.00 94.19 71 SER A CA 1
ATOM 536 C C . SER A 1 71 ? -4.574 0.850 -7.127 1.00 94.19 71 SER A C 1
ATOM 538 O O . SER A 1 71 ? -5.416 0.326 -7.858 1.00 94.19 71 SER A O 1
ATOM 540 N N . PRO A 1 72 ? -4.657 2.157 -6.824 1.00 90.06 72 PRO A N 1
ATOM 541 C CA . PRO A 1 72 ? -5.606 3.044 -7.482 1.00 90.06 72 PRO A CA 1
ATOM 542 C C . PRO A 1 72 ? -5.229 3.217 -8.962 1.00 90.06 72 PRO A C 1
ATOM 544 O O . PRO A 1 72 ? -4.208 3.821 -9.281 1.00 90.06 72 PRO A O 1
ATOM 547 N N . MET A 1 73 ? -6.071 2.725 -9.877 1.00 89.50 73 MET A N 1
ATOM 548 C CA . MET A 1 73 ? -5.824 2.804 -11.330 1.00 89.50 73 MET A CA 1
ATOM 549 C C . MET A 1 73 ? -5.673 4.247 -11.832 1.00 89.50 73 MET A C 1
ATOM 551 O O . MET A 1 73 ? -4.879 4.552 -12.718 1.00 89.50 73 MET A O 1
ATOM 555 N N . ALA A 1 74 ? -6.437 5.162 -11.245 1.00 89.81 74 ALA A N 1
ATOM 556 C CA . ALA A 1 74 ? -6.307 6.582 -11.499 1.00 89.81 74 ALA A CA 1
ATOM 557 C C . ALA A 1 74 ? -5.167 7.151 -10.637 1.00 89.81 74 ALA A C 1
ATOM 559 O O . ALA A 1 74 ? -5.380 7.564 -9.498 1.00 89.81 74 ALA A O 1
ATOM 560 N N . ALA A 1 75 ? -3.957 7.181 -11.206 1.00 84.62 75 ALA A N 1
ATOM 561 C CA . ALA A 1 75 ? -2.712 7.500 -10.502 1.00 84.62 75 ALA A CA 1
ATOM 562 C C . ALA A 1 75 ? -2.709 8.845 -9.748 1.00 84.62 75 ALA A C 1
ATOM 564 O O . ALA A 1 75 ? -1.985 8.993 -8.774 1.00 84.62 75 ALA A O 1
ATOM 565 N N . TRP A 1 76 ? -3.533 9.819 -10.140 1.00 87.81 76 TRP A N 1
ATOM 566 C CA . TRP A 1 76 ? -3.635 11.098 -9.428 1.00 87.81 76 TRP A CA 1
ATOM 567 C C . TRP A 1 76 ? -4.165 10.954 -7.991 1.00 87.81 76 TRP A C 1
ATOM 569 O O . TRP A 1 76 ? -3.788 11.745 -7.130 1.00 87.81 76 TRP A O 1
ATOM 579 N N . TRP A 1 77 ? -4.959 9.916 -7.694 1.00 91.31 77 TRP A N 1
ATOM 580 C CA . TRP A 1 77 ? -5.416 9.622 -6.329 1.00 91.31 77 TRP A CA 1
ATOM 581 C C . TRP A 1 77 ? -4.304 9.127 -5.402 1.00 91.31 77 TRP A C 1
ATOM 583 O O . TRP A 1 77 ? -4.459 9.206 -4.187 1.00 91.31 77 TRP A O 1
ATOM 5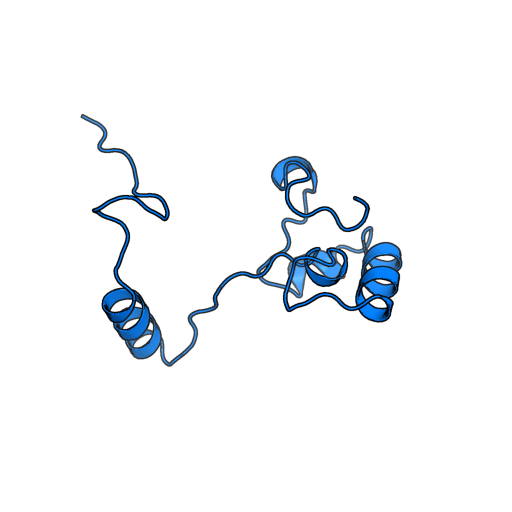93 N N . THR A 1 78 ? -3.186 8.622 -5.938 1.00 90.94 78 THR A N 1
ATOM 594 C CA . THR A 1 78 ? -2.064 8.157 -5.103 1.00 90.94 78 THR A CA 1
ATOM 595 C C . THR A 1 78 ? -1.236 9.311 -4.548 1.00 90.94 78 THR A C 1
ATOM 597 O O . THR A 1 78 ? -0.429 9.098 -3.643 1.00 90.94 78 THR A O 1
ATOM 600 N N . ASN A 1 79 ? -1.404 10.523 -5.096 1.00 93.38 79 ASN A N 1
ATOM 601 C CA . ASN A 1 79 ? -0.678 11.726 -4.693 1.00 93.38 79 ASN A CA 1
ATOM 602 C C . ASN A 1 79 ? 0.847 11.506 -4.585 1.00 93.38 79 ASN A C 1
ATOM 604 O O . ASN A 1 79 ? 1.486 11.985 -3.652 1.00 93.38 79 ASN A O 1
ATOM 608 N N . SER A 1 80 ? 1.414 10.688 -5.480 1.00 91.69 80 SER A N 1
ATOM 609 C CA . SER A 1 80 ? 2.834 10.297 -5.488 1.00 91.69 80 SER A CA 1
ATOM 610 C C . SER A 1 80 ? 3.373 9.753 -4.154 1.00 91.69 80 SER A C 1
ATOM 612 O O . SER A 1 80 ? 4.581 9.736 -3.950 1.00 91.69 80 SER A O 1
ATOM 614 N N . SER A 1 81 ? 2.506 9.295 -3.244 1.00 93.88 81 SER A N 1
ATOM 615 C CA . SER A 1 81 ? 2.910 8.927 -1.877 1.00 93.88 81 SER A CA 1
ATOM 616 C C . SER A 1 81 ? 3.758 7.651 -1.835 1.00 93.88 81 SER A C 1
ATOM 618 O O . SER A 1 81 ? 4.576 7.483 -0.939 1.00 93.88 81 SER A O 1
ATOM 620 N N . CYS A 1 82 ? 3.570 6.765 -2.815 1.00 94.12 82 CYS A N 1
ATOM 621 C CA . CYS A 1 82 ? 4.353 5.549 -3.026 1.00 94.12 82 CYS A CA 1
ATOM 622 C C . CYS A 1 82 ? 4.437 5.270 -4.536 1.00 94.12 82 CYS A C 1
ATOM 624 O O . CYS A 1 82 ? 3.823 4.344 -5.071 1.00 94.12 82 CYS A O 1
ATOM 626 N N . SER A 1 83 ? 5.073 6.196 -5.256 1.00 94.19 83 SER A N 1
ATOM 627 C CA . SER A 1 83 ? 5.215 6.116 -6.709 1.00 94.19 83 SER A CA 1
ATOM 628 C C . SER A 1 83 ? 6.347 5.156 -7.078 1.00 94.19 83 SER A C 1
ATOM 630 O O . SER A 1 83 ? 7.449 5.302 -6.557 1.00 94.19 83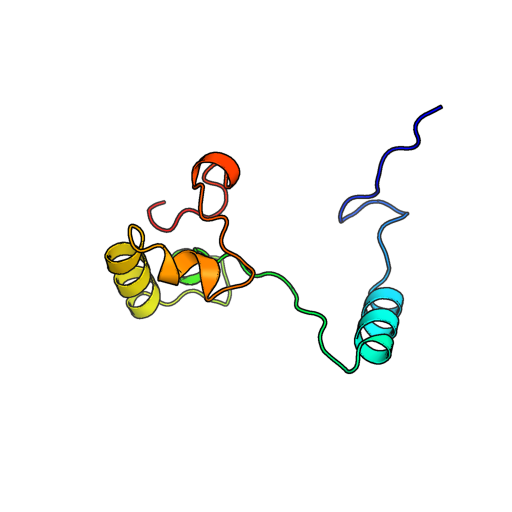 SER A O 1
ATOM 632 N N . PRO A 1 84 ? 6.161 4.249 -8.054 1.00 95.19 84 PRO A N 1
ATOM 633 C CA . PRO A 1 84 ? 7.245 3.383 -8.513 1.00 95.19 84 PRO A CA 1
ATOM 634 C C . PRO A 1 84 ? 8.346 4.137 -9.279 1.00 95.19 84 PRO A C 1
ATOM 636 O O . PRO A 1 84 ? 9.306 3.518 -9.725 1.00 95.19 84 PRO A O 1
ATOM 639 N N . PHE A 1 85 ? 8.205 5.451 -9.484 1.00 94.62 85 PHE A N 1
ATOM 640 C CA . PHE A 1 85 ? 9.144 6.296 -10.230 1.00 94.62 85 PHE A CA 1
ATOM 641 C C . PHE A 1 85 ? 9.889 7.314 -9.348 1.00 94.62 85 PHE A C 1
ATOM 643 O O . PHE A 1 85 ? 10.495 8.238 -9.892 1.00 94.62 85 PHE A O 1
ATOM 650 N N . SER A 1 86 ? 9.811 7.188 -8.018 1.00 88.75 86 SER A N 1
ATOM 651 C CA . SER A 1 86 ? 10.442 8.096 -7.043 1.00 88.75 86 SER A CA 1
ATOM 652 C C . SER A 1 86 ? 11.307 7.365 -6.032 1.00 88.75 86 SER A C 1
ATOM 654 O O . SER A 1 86 ? 10.857 6.284 -5.594 1.00 88.75 86 SER A O 1
#

Radius of gyration: 15.98 Å; Cα contacts (8 Å, |Δi|>4): 73; chains: 1; bounding box: 38×34×38 Å

Nearest PDB structures (foldseek):
  6f74-assembly2_B  TM=8.807E-01  e=3.749E-03  Thermothelomyces thermophilus ATCC 42464

Secondary structure (DSSP, 8-state):
--PPPP-TTSTTSPPHHHHHHHHHHTTT-------GGGGG-TTSTT--HHHHHHHHHHTT-HHHHHSSTT--SSGGGGTTTT-TT-

Organism: Aspergillus violaceofuscus (strain CBS 115571) (NCBI:txid1450538)

Solvent-accessible surface area (backbone atoms only — not comparable to full-atom values): 5436 Å² total; per-residue (Å²): 140,79,84,78,83,72,47,93,87,42,94,78,35,79,50,75,66,55,51,48,53,51,19,59,76,55,75,63,72,65,76,87,82,62,50,69,23,38,23,46,32,85,92,42,96,59,42,33,72,69,57,25,58,49,46,63,74,39,64,88,42,68,61,69,22,70,79,39,99,38,38,70,75,61,59,77,79,54,68,69,76,62,38,64,88,102

Sequence (86 aa):
SSSCRCFPGDACWPSPEEWSALNDSISGNLLTIDPIGSVCHTNTASYDNEKCATLQKQWSKPSTHYDTPSSPMAAWWTNSSCSPFS

Foldseek 3Di:
DDDDDDDPPDPPPDDPVRVVVVCVVVVNPDDDADAQLQCQDPPHPNPDPVSLVVCVVCLLPVCSAVVGPRHDNPCVVVVVVRDSVD

Mean predicted aligned error: 3.84 Å